Protein AF-A0A962ZLV0-F1 (afdb_monomer)

Secondary structure (DSSP, 8-state):
---TTT-TTS-HHHHHHHTTS--PPPPPPPS-HHHHHHHHTSHHHHHHHHHHHHHHHHH--TTTS--TTEEEEEEEEE-TTT--EEEEEEEEESSSS----------STTTS--TTSHHHHHHHHHH-

Foldseek 3Di:
DDQLCPDPVDDVVCCVPVVPDPDDDDDDDDPDVVRVVVVCPPPVNVVVQVVVLVVQQVVADCVQQNCVQKDWDKDWDQDPDVRDIDIDTDIDGPDPDDDDDDPDDDDPPVPDDDCPRRNNVSVNSVVD

Nearest PDB structures (foldseek):
  5hc3-assembly1_A  TM=9.558E-01  e=2.887E-12  uncultured bacterium
  6sya-assembly1_B  TM=9.586E-01  e=2.698E-12  uncultured bacterium
  6sxp-assembly1_A  TM=9.605E-01  e=3.304E-12  uncultured bacterium
  8pc7-assembly1_B-2  TM=9.575E-01  e=4.047E-12  metagenome
  6sxp-assembly1_B  TM=9.765E-01  e=1.115E-11  uncultured bacterium

Radius of gyration: 18.41 Å; Cα contacts (8 Å, |Δi|>4): 106; chains: 1; bounding box: 44×40×44 Å

Solvent-accessible surface area (backbone atoms only — not comparable to full-atom values): 8098 Å² total; per-residue (Å²): 133,84,61,56,74,77,39,89,86,58,57,68,73,55,31,68,54,62,54,69,50,80,81,77,70,81,80,74,92,70,96,44,71,67,57,52,53,55,56,60,65,34,73,65,43,44,50,53,49,54,52,51,50,55,55,34,35,66,63,37,39,62,93,82,29,51,57,84,66,48,44,77,49,79,48,76,47,72,43,80,94,83,62,48,82,43,80,42,83,47,60,36,52,68,61,90,69,92,72,93,80,83,90,81,79,72,72,51,86,91,76,46,85,57,66,85,38,20,49,45,45,26,51,44,44,68,74,73

Structure (mmCIF, N/CA/C/O backbone):
data_AF-A0A962ZLV0-F1
#
_entry.id   AF-A0A962ZLV0-F1
#
loop_
_atom_site.group_PDB
_atom_site.id
_atom_site.type_symbol
_atom_site.label_atom_id
_atom_site.label_alt_id
_atom_site.label_comp_id
_atom_site.label_asym_id
_atom_site.label_entity_id
_atom_site.label_seq_id
_atom_site.pdbx_PDB_ins_code
_atom_site.Cartn_x
_atom_site.Cartn_y
_atom_site.Cartn_z
_atom_site.occupancy
_atom_site.B_iso_or_equiv
_atom_site.auth_seq_id
_atom_site.auth_comp_id
_atom_site.auth_asym_id
_atom_site.auth_atom_id
_atom_site.pdbx_PDB_model_num
ATOM 1 N N . MET A 1 1 ? 8.638 -18.274 -17.616 1.00 58.31 1 MET A N 1
ATOM 2 C CA . MET A 1 1 ? 7.576 -17.919 -16.649 1.00 58.31 1 MET A CA 1
ATOM 3 C C . MET A 1 1 ? 6.573 -19.069 -16.591 1.00 58.31 1 MET A C 1
ATOM 5 O O . MET A 1 1 ? 6.465 -19.775 -17.587 1.00 58.31 1 MET A O 1
ATOM 9 N N . ALA A 1 2 ? 5.924 -19.320 -15.451 1.00 67.25 2 ALA A N 1
ATOM 10 C CA . ALA A 1 2 ? 4.952 -20.410 -15.329 1.00 67.25 2 ALA A CA 1
ATOM 11 C C . ALA A 1 2 ? 3.667 -20.098 -16.118 1.00 67.25 2 ALA A C 1
ATOM 13 O O . ALA A 1 2 ? 3.208 -18.958 -16.121 1.00 67.25 2 ALA A O 1
ATOM 14 N N . ASP A 1 3 ? 3.096 -21.106 -16.777 1.00 86.38 3 ASP A N 1
ATOM 15 C CA . ASP A 1 3 ? 1.816 -21.003 -17.482 1.00 86.38 3 ASP A CA 1
ATOM 16 C C . ASP A 1 3 ? 0.659 -20.972 -16.471 1.00 86.38 3 ASP A C 1
ATOM 18 O O . ASP A 1 3 ? 0.200 -22.011 -15.996 1.00 86.38 3 ASP A O 1
ATOM 22 N N . ILE A 1 4 ? 0.208 -19.764 -16.120 1.00 90.25 4 ILE A N 1
ATOM 23 C CA . ILE A 1 4 ? -0.840 -19.539 -15.111 1.00 90.25 4 ILE A CA 1
ATOM 24 C C . ILE A 1 4 ? -2.152 -20.235 -15.497 1.00 90.25 4 ILE A C 1
ATOM 26 O O . ILE A 1 4 ? -2.834 -20.798 -14.638 1.00 90.25 4 ILE A O 1
ATOM 30 N N . ASN A 1 5 ? -2.511 -20.222 -16.783 1.00 89.75 5 ASN A N 1
ATOM 31 C CA . ASN A 1 5 ? -3.798 -20.741 -17.242 1.00 89.75 5 ASN A CA 1
ATOM 32 C C . ASN A 1 5 ? -3.864 -22.265 -17.094 1.00 89.75 5 ASN A C 1
ATOM 34 O O . ASN A 1 5 ? -4.873 -22.805 -16.623 1.00 89.75 5 ASN A O 1
ATOM 38 N N . ASN A 1 6 ? -2.763 -22.953 -17.394 1.00 91.19 6 ASN A N 1
ATOM 39 C CA . ASN A 1 6 ? -2.711 -24.411 -17.354 1.00 91.19 6 ASN A CA 1
ATOM 40 C C . ASN A 1 6 ? -2.173 -24.993 -16.035 1.00 91.19 6 ASN A C 1
ATOM 42 O O . ASN A 1 6 ? -2.218 -26.209 -15.861 1.00 91.19 6 ASN A O 1
ATOM 46 N N . ASP A 1 7 ? -1.729 -24.175 -15.074 1.00 93.38 7 ASP A N 1
ATOM 47 C CA . ASP A 1 7 ? -1.218 -24.679 -13.791 1.00 93.38 7 ASP A CA 1
ATOM 48 C C . ASP A 1 7 ? -2.350 -25.278 -12.926 1.00 93.38 7 ASP A C 1
ATOM 50 O O . ASP A 1 7 ? -3.246 -24.547 -12.490 1.00 93.38 7 ASP A O 1
ATOM 54 N N . PRO A 1 8 ? -2.353 -26.592 -12.635 1.00 95.81 8 PRO A N 1
ATOM 55 C CA . PRO A 1 8 ? -3.441 -27.234 -11.894 1.00 95.81 8 PRO A CA 1
ATOM 56 C C . PRO A 1 8 ? -3.480 -26.850 -10.408 1.00 95.81 8 PRO A C 1
ATOM 58 O O . PRO A 1 8 ? -4.426 -27.212 -9.714 1.00 95.81 8 PRO A O 1
ATOM 61 N N . ARG A 1 9 ? -2.467 -26.138 -9.902 1.00 96.06 9 ARG A N 1
ATOM 62 C CA . ARG A 1 9 ? -2.357 -25.743 -8.490 1.00 96.06 9 ARG A CA 1
ATOM 63 C C . ARG A 1 9 ? -3.051 -24.415 -8.186 1.00 96.06 9 ARG A C 1
ATOM 65 O O . ARG A 1 9 ? -3.259 -24.102 -7.018 1.00 96.06 9 ARG A O 1
ATOM 72 N N . ILE A 1 10 ? -3.362 -23.616 -9.210 1.00 95.81 10 ILE A N 1
ATOM 73 C CA . ILE A 1 10 ? -3.882 -22.251 -9.054 1.00 95.81 10 ILE A CA 1
ATOM 74 C C . ILE A 1 10 ? -5.417 -22.265 -9.041 1.00 95.81 10 ILE A C 1
ATOM 76 O O . ILE A 1 10 ? -6.042 -22.853 -9.926 1.00 95.81 10 ILE A O 1
ATOM 80 N N . ASP A 1 11 ? -6.021 -21.575 -8.067 1.00 97.38 11 ASP A N 1
ATOM 81 C CA . ASP A 1 11 ? -7.476 -21.386 -7.981 1.00 97.38 11 ASP A CA 1
ATOM 82 C C . ASP A 1 11 ? -8.022 -20.756 -9.284 1.00 97.38 11 ASP A C 1
ATOM 84 O O . ASP A 1 11 ? -7.473 -19.749 -9.750 1.00 97.38 11 ASP A O 1
ATOM 88 N N . PRO A 1 12 ? -9.106 -21.291 -9.879 1.00 95.69 12 PRO A N 1
ATOM 89 C CA . PRO A 1 12 ? -9.680 -20.763 -11.118 1.00 95.69 12 PRO A CA 1
ATOM 90 C C . PRO A 1 12 ? -10.007 -19.263 -11.091 1.00 95.69 12 PRO A C 1
ATOM 92 O O . PRO A 1 12 ? -9.881 -18.596 -12.116 1.00 95.69 12 PRO A O 1
ATOM 95 N N . ARG A 1 13 ? -10.380 -18.706 -9.932 1.00 95.19 13 ARG A N 1
ATOM 96 C CA . ARG A 1 13 ? -10.668 -17.270 -9.771 1.00 95.19 13 ARG A CA 1
ATOM 97 C C . ARG A 1 13 ? -9.408 -16.423 -9.922 1.00 95.19 13 ARG A C 1
ATOM 99 O O . ARG A 1 13 ? -9.460 -15.348 -10.509 1.00 95.19 13 ARG A O 1
ATOM 106 N N . ILE A 1 14 ? -8.270 -16.926 -9.441 1.00 94.56 14 ILE A N 1
ATOM 107 C CA . ILE A 1 14 ? -6.968 -16.270 -9.611 1.00 94.56 14 ILE A CA 1
ATOM 108 C C . ILE A 1 14 ? -6.559 -16.327 -11.084 1.00 94.56 14 ILE A C 1
ATOM 110 O O . ILE A 1 14 ? -6.114 -15.318 -11.623 1.00 94.56 14 ILE A O 1
ATOM 114 N N . LYS A 1 15 ? -6.771 -17.462 -11.764 1.00 94.12 15 LYS A N 1
ATOM 115 C CA . LYS A 1 15 ? -6.493 -17.589 -13.205 1.00 94.12 15 LYS A CA 1
ATOM 116 C C . LYS A 1 15 ? -7.301 -16.607 -14.045 1.00 94.12 15 LYS A C 1
ATOM 118 O O . LYS A 1 15 ? -6.740 -15.981 -14.934 1.00 94.12 15 LYS A O 1
ATOM 123 N N . ALA A 1 16 ? -8.589 -16.446 -13.743 1.00 92.69 16 ALA A N 1
ATOM 124 C CA . ALA A 1 16 ? -9.479 -15.563 -14.494 1.00 92.69 16 ALA A CA 1
ATOM 125 C C . ALA A 1 16 ? -8.997 -14.103 -14.522 1.00 92.69 16 ALA A C 1
ATOM 127 O O . ALA A 1 16 ? -9.214 -13.412 -15.512 1.00 92.69 16 ALA A O 1
ATOM 128 N N . ILE A 1 17 ? -8.325 -13.650 -13.458 1.00 90.38 17 ILE A N 1
ATOM 129 C CA . ILE A 1 17 ? -7.772 -12.295 -13.377 1.00 90.38 17 ILE A CA 1
ATOM 130 C C . ILE A 1 17 ? -6.305 -12.275 -13.827 1.00 90.38 17 ILE A C 1
ATOM 132 O O . ILE A 1 17 ? -5.948 -11.549 -14.747 1.00 90.38 17 ILE A O 1
ATOM 136 N N . MET A 1 18 ? -5.444 -13.090 -13.211 1.00 88.62 18 MET A N 1
ATOM 137 C CA . MET A 1 18 ? -3.992 -13.064 -13.446 1.00 88.62 18 MET A CA 1
ATOM 138 C C . MET A 1 18 ? -3.592 -13.607 -14.817 1.00 88.62 18 MET A C 1
ATOM 140 O O . MET A 1 18 ? -2.604 -13.155 -15.381 1.00 88.62 18 MET A O 1
ATOM 144 N N . GLY A 1 19 ? -4.355 -14.548 -15.375 1.00 87.62 19 GLY A N 1
ATOM 145 C CA . GLY A 1 19 ? -4.130 -15.075 -16.721 1.00 87.62 19 GLY A CA 1
ATOM 146 C C . GLY A 1 19 ? -4.494 -14.093 -17.838 1.00 87.62 19 GLY A C 1
ATOM 147 O O . GLY A 1 19 ? -4.090 -14.309 -18.978 1.00 87.62 19 GLY A O 1
ATOM 148 N N . ALA A 1 20 ? -5.238 -13.027 -17.519 1.00 83.56 20 ALA A N 1
ATOM 149 C CA . ALA A 1 20 ? -5.591 -11.953 -18.446 1.00 83.56 20 ALA A CA 1
ATOM 150 C C . ALA A 1 20 ? -4.614 -10.765 -18.391 1.00 83.56 20 ALA A C 1
ATOM 152 O O . ALA A 1 20 ? -4.646 -9.909 -19.276 1.00 83.56 20 ALA A O 1
ATOM 153 N N . LEU A 1 21 ? -3.755 -10.693 -17.367 1.00 80.94 21 LEU A N 1
ATOM 154 C CA . LEU A 1 21 ? -2.752 -9.639 -17.271 1.00 80.94 21 LEU A CA 1
ATOM 155 C C . LEU A 1 21 ? -1.622 -9.880 -18.282 1.00 80.94 21 LEU A C 1
ATOM 157 O O . LEU A 1 21 ? -1.204 -11.028 -18.466 1.00 80.94 21 LEU A O 1
ATOM 161 N N . PRO A 1 22 ? -1.094 -8.819 -18.923 1.00 70.56 22 PRO A N 1
ATOM 162 C CA . PRO A 1 22 ? 0.081 -8.942 -19.768 1.00 70.56 22 PRO A CA 1
ATOM 163 C C . PRO A 1 22 ? 1.225 -9.568 -18.978 1.00 70.56 22 PRO A C 1
ATOM 165 O O . PRO A 1 22 ? 1.485 -9.197 -17.831 1.00 70.56 22 PRO A O 1
ATOM 168 N N . VAL A 1 23 ? 1.932 -10.501 -19.610 1.00 67.50 23 VAL A N 1
ATOM 169 C CA . VAL A 1 23 ? 3.186 -11.003 -19.061 1.00 67.50 23 VAL A CA 1
ATOM 170 C C . VAL A 1 23 ? 4.159 -9.832 -19.017 1.00 67.50 23 VAL A C 1
ATOM 172 O O . VAL A 1 23 ? 4.651 -9.390 -20.054 1.00 67.50 23 VAL A O 1
ATOM 175 N N . MET A 1 24 ? 4.420 -9.323 -17.815 1.00 67.31 24 MET A N 1
ATOM 176 C CA . MET A 1 24 ? 5.515 -8.388 -17.596 1.00 67.31 24 MET A CA 1
ATOM 177 C C . MET A 1 24 ? 6.801 -9.117 -17.985 1.00 67.31 24 MET A C 1
ATOM 179 O O . MET A 1 24 ? 7.062 -10.224 -17.502 1.00 67.31 24 MET A O 1
ATOM 183 N N . GLY A 1 25 ? 7.568 -8.532 -18.905 1.00 64.69 25 GLY A N 1
ATOM 184 C CA . GLY A 1 25 ? 8.882 -9.055 -19.263 1.00 64.69 25 GLY A CA 1
ATOM 185 C C . GLY A 1 25 ? 9.753 -9.208 -18.017 1.00 64.69 25 GLY A C 1
ATOM 186 O O . GLY A 1 25 ? 9.522 -8.550 -16.999 1.00 64.69 25 GLY A O 1
ATOM 187 N N . ALA A 1 26 ? 10.746 -10.096 -18.078 1.00 68.06 26 ALA A N 1
ATOM 188 C CA . ALA A 1 26 ? 11.788 -10.067 -17.061 1.00 68.06 26 ALA A CA 1
ATOM 189 C C . ALA A 1 26 ? 12.405 -8.663 -17.066 1.00 68.06 26 ALA A C 1
ATOM 191 O O . ALA A 1 26 ? 12.689 -8.138 -18.143 1.00 68.06 26 ALA A O 1
ATOM 192 N N . ALA A 1 27 ? 12.566 -8.066 -15.885 1.00 72.94 27 ALA A N 1
ATOM 193 C CA . ALA A 1 27 ? 13.344 -6.843 -15.770 1.00 72.94 27 ALA A CA 1
ATOM 194 C C . ALA A 1 27 ? 14.743 -7.110 -16.339 1.00 72.94 27 ALA A C 1
ATOM 196 O O . ALA A 1 27 ? 15.317 -8.174 -16.086 1.00 72.94 27 ALA A O 1
ATOM 197 N N . GLU A 1 28 ? 15.249 -6.177 -17.137 1.00 84.19 28 GLU A N 1
ATOM 198 C CA . GLU A 1 28 ? 16.624 -6.240 -17.615 1.00 84.19 28 GLU A CA 1
ATOM 199 C C . GLU A 1 28 ? 17.587 -5.933 -16.461 1.00 84.19 28 GLU A C 1
ATOM 201 O O . GLU A 1 28 ? 17.221 -5.287 -15.473 1.00 84.19 28 GLU A O 1
ATOM 206 N N . ASP A 1 29 ? 18.823 -6.419 -16.572 1.00 92.06 29 ASP A N 1
ATOM 207 C CA . ASP A 1 29 ? 19.860 -6.081 -15.604 1.00 92.06 29 ASP A CA 1
ATOM 208 C C . ASP A 1 29 ? 20.146 -4.575 -15.678 1.00 92.06 29 ASP A C 1
ATOM 210 O O . ASP A 1 29 ? 20.541 -4.052 -16.721 1.00 92.06 29 ASP A O 1
ATOM 214 N N . ALA A 1 30 ? 19.985 -3.878 -14.554 1.00 91.62 30 ALA A N 1
ATOM 215 C CA . ALA A 1 30 ? 20.373 -2.479 -14.427 1.00 91.62 30 ALA A CA 1
ATOM 216 C C . ALA A 1 30 ? 21.826 -2.366 -13.946 1.00 91.62 30 ALA A C 1
ATOM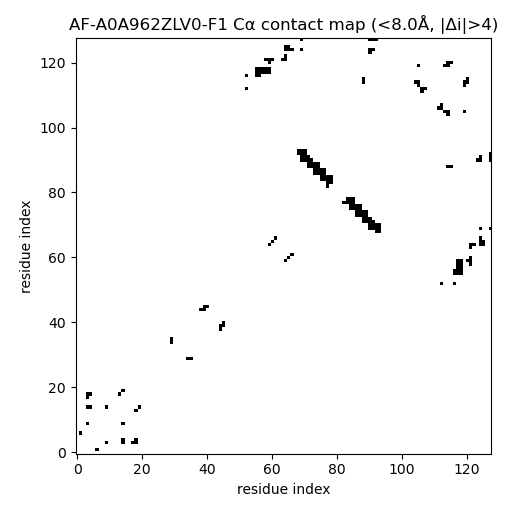 218 O O . ALA A 1 30 ? 22.266 -3.101 -13.058 1.00 91.62 30 ALA A O 1
ATOM 219 N N . SER A 1 31 ? 22.574 -1.403 -14.485 1.00 95.56 31 SER A N 1
ATOM 220 C CA . SER A 1 31 ? 23.955 -1.130 -14.062 1.00 95.56 31 SER A CA 1
ATOM 221 C C . SER A 1 31 ? 24.057 -0.424 -12.708 1.00 95.56 31 SER A C 1
ATOM 223 O O . SER A 1 31 ? 25.094 -0.518 -12.048 1.00 95.56 31 SER A O 1
ATOM 225 N N . SER A 1 32 ? 23.009 0.285 -12.282 1.00 97.19 32 SER A N 1
ATOM 226 C CA . SER A 1 32 ? 22.977 1.020 -11.018 1.00 97.19 32 SER A CA 1
ATOM 227 C C . SER A 1 32 ? 21.548 1.306 -10.547 1.00 97.19 32 SER A C 1
ATOM 229 O O . SER A 1 32 ? 20.581 1.174 -11.300 1.00 97.19 32 SER A O 1
ATOM 231 N N . ARG A 1 33 ? 21.407 1.753 -9.293 1.00 97.00 33 ARG A N 1
ATOM 232 C CA . ARG A 1 33 ? 20.128 2.246 -8.760 1.00 97.00 33 ARG A CA 1
ATOM 233 C C . ARG A 1 33 ? 19.693 3.532 -9.463 1.00 97.00 33 ARG A C 1
ATOM 235 O O . ARG A 1 33 ? 18.500 3.766 -9.628 1.00 97.00 33 ARG A O 1
ATOM 242 N N . GLU A 1 34 ? 20.642 4.379 -9.837 1.00 98.00 34 GLU A N 1
ATOM 243 C CA . GLU A 1 34 ? 20.400 5.645 -10.525 1.00 98.00 34 GLU A CA 1
ATOM 244 C C . GLU A 1 34 ? 19.767 5.410 -11.899 1.00 98.00 34 GLU A C 1
ATOM 246 O O . GLU A 1 34 ? 18.817 6.108 -12.250 1.00 98.00 34 GLU A O 1
ATOM 251 N N . ASP A 1 35 ? 20.216 4.376 -12.615 1.00 95.56 35 ASP A N 1
ATOM 252 C CA . ASP A 1 35 ? 19.619 3.970 -13.891 1.00 95.56 35 ASP A CA 1
ATOM 253 C C . ASP A 1 35 ? 18.169 3.510 -13.694 1.00 95.56 35 ASP A C 1
ATOM 255 O O . ASP A 1 35 ? 17.271 3.983 -14.391 1.00 95.56 35 ASP A O 1
ATOM 259 N N . MET A 1 36 ? 17.910 2.689 -12.667 1.00 95.44 36 MET A N 1
ATOM 260 C CA . MET A 1 36 ? 16.545 2.266 -12.321 1.00 95.44 36 MET A CA 1
ATOM 261 C C . MET A 1 36 ? 15.650 3.462 -11.974 1.00 95.44 36 MET A C 1
ATOM 263 O O . MET A 1 36 ? 14.489 3.514 -12.372 1.00 95.44 36 MET A O 1
ATOM 267 N N . LEU A 1 37 ? 16.175 4.445 -11.231 1.00 96.88 37 LEU A N 1
ATOM 268 C CA . LEU A 1 37 ? 15.433 5.660 -10.901 1.00 96.88 37 LEU A CA 1
ATOM 269 C C . LEU A 1 37 ? 15.123 6.497 -12.143 1.00 96.88 37 LEU A C 1
ATOM 271 O O . LEU A 1 37 ? 14.039 7.072 -12.216 1.00 96.88 37 LEU A O 1
ATOM 275 N N . ALA A 1 38 ? 16.045 6.594 -13.099 1.00 95.94 38 ALA A N 1
ATOM 276 C CA . ALA A 1 38 ? 15.793 7.298 -14.349 1.00 95.94 38 ALA A CA 1
ATOM 277 C C . ALA A 1 38 ? 14.685 6.603 -15.157 1.00 95.94 38 ALA A C 1
ATOM 279 O O . ALA A 1 38 ? 13.763 7.269 -15.628 1.00 95.94 38 ALA A O 1
ATOM 280 N N . GLU A 1 39 ? 14.727 5.272 -15.239 1.00 94.00 39 GLU A N 1
ATOM 281 C CA . GLU A 1 39 ? 13.748 4.458 -15.963 1.00 94.00 39 GLU A CA 1
ATOM 282 C C . GLU A 1 39 ? 12.324 4.618 -15.405 1.00 94.00 39 GLU A C 1
ATOM 284 O O . GLU A 1 39 ? 11.392 4.943 -16.148 1.00 94.00 39 GLU A O 1
ATOM 289 N N . VAL A 1 40 ? 12.143 4.485 -14.085 1.00 93.62 40 VAL A N 1
ATOM 290 C CA . VAL A 1 40 ? 10.809 4.572 -13.450 1.00 93.62 40 VAL A CA 1
ATOM 291 C C . VAL A 1 40 ? 10.229 5.990 -13.411 1.00 93.62 40 VAL A C 1
ATOM 293 O O . VAL A 1 40 ? 9.066 6.168 -13.045 1.00 93.62 40 VAL A O 1
ATOM 296 N N . ASN A 1 41 ? 11.024 7.002 -13.772 1.00 96.69 41 ASN A N 1
ATOM 297 C CA . ASN A 1 41 ? 10.592 8.396 -13.880 1.00 96.69 41 ASN A CA 1
ATOM 298 C C . ASN A 1 41 ? 10.357 8.847 -15.332 1.00 96.69 41 ASN A C 1
ATOM 300 O O . ASN A 1 41 ? 10.071 10.023 -15.566 1.00 96.69 41 ASN A O 1
ATOM 304 N N . THR A 1 42 ? 10.437 7.936 -16.305 1.00 97.19 42 THR A N 1
ATOM 305 C CA . THR A 1 42 ? 9.993 8.214 -17.678 1.00 97.19 42 THR A CA 1
ATOM 306 C C . THR A 1 42 ? 8.477 8.465 -17.726 1.00 97.19 42 THR A C 1
ATOM 308 O O . THR A 1 42 ? 7.731 7.904 -16.914 1.00 97.19 42 THR A O 1
ATOM 311 N N . PRO A 1 43 ? 7.973 9.294 -18.662 1.00 98.12 43 PRO A N 1
ATOM 312 C CA . PRO A 1 43 ? 6.535 9.527 -18.815 1.00 98.12 43 PRO A CA 1
ATOM 313 C C . PRO A 1 43 ? 5.722 8.236 -18.981 1.00 98.12 43 PRO A C 1
ATOM 315 O O . PRO A 1 43 ? 4.627 8.116 -18.429 1.00 98.12 43 PRO A O 1
ATOM 318 N N . GLU A 1 44 ? 6.269 7.258 -19.699 1.00 95.00 44 GLU A N 1
ATOM 319 C CA . GLU A 1 44 ? 5.649 5.962 -19.954 1.00 95.00 44 GLU A CA 1
ATOM 320 C C . GLU A 1 44 ? 5.523 5.144 -18.663 1.00 95.00 44 GLU A C 1
ATOM 322 O O . GLU A 1 44 ? 4.432 4.667 -18.346 1.00 95.00 44 GLU A O 1
ATOM 327 N N . ALA A 1 45 ? 6.600 5.039 -17.874 1.00 93.19 45 ALA A N 1
ATOM 328 C CA . ALA A 1 45 ? 6.581 4.319 -16.600 1.00 93.19 45 ALA A CA 1
ATOM 329 C C . ALA A 1 45 ? 5.637 4.977 -15.581 1.00 93.19 45 ALA A C 1
ATOM 331 O O . ALA A 1 45 ? 4.890 4.290 -14.880 1.00 93.19 45 ALA A O 1
ATOM 332 N N . LEU A 1 46 ? 5.609 6.313 -15.532 1.00 96.50 46 LEU A N 1
ATOM 333 C CA . LEU A 1 46 ? 4.684 7.061 -14.679 1.00 96.50 46 LEU A CA 1
ATOM 334 C C . LEU A 1 46 ? 3.221 6.816 -15.074 1.00 96.50 46 LEU A C 1
ATOM 336 O O . LEU A 1 46 ? 2.376 6.619 -14.198 1.00 96.50 46 LEU A O 1
ATOM 340 N N . ALA A 1 47 ? 2.920 6.783 -16.375 1.00 96.12 47 ALA A N 1
ATOM 341 C CA . ALA A 1 47 ? 1.583 6.476 -16.872 1.00 96.12 47 ALA A CA 1
ATOM 342 C C . ALA A 1 47 ? 1.167 5.033 -16.541 1.00 96.12 47 ALA A C 1
ATOM 344 O O . ALA A 1 47 ? 0.049 4.815 -16.070 1.00 96.12 47 ALA A O 1
ATOM 345 N N . MET A 1 48 ? 2.065 4.058 -16.715 1.00 91.75 48 MET A N 1
ATOM 346 C CA . MET A 1 48 ? 1.816 2.664 -16.327 1.00 91.75 48 MET A CA 1
ATOM 347 C C . MET A 1 48 ? 1.561 2.531 -14.822 1.00 91.75 48 MET A C 1
ATOM 349 O O . MET A 1 48 ? 0.626 1.840 -14.413 1.00 91.75 48 MET A O 1
ATOM 353 N N . ARG A 1 49 ? 2.337 3.235 -13.985 1.00 93.50 49 ARG A N 1
ATOM 354 C CA . ARG A 1 49 ? 2.120 3.253 -12.532 1.00 93.50 49 ARG A CA 1
ATOM 355 C C . ARG A 1 49 ? 0.742 3.807 -12.181 1.00 93.50 49 ARG A C 1
ATOM 357 O O . ARG A 1 49 ? 0.040 3.184 -11.395 1.00 93.50 49 ARG A O 1
ATOM 364 N N . ALA A 1 50 ? 0.335 4.921 -12.790 1.00 95.31 50 ALA A N 1
ATOM 365 C CA . ALA A 1 50 ? -0.974 5.523 -12.537 1.00 95.31 50 ALA A CA 1
ATOM 366 C C . ALA A 1 50 ? -2.133 4.595 -12.949 1.00 95.31 50 ALA A C 1
ATOM 368 O O . ALA A 1 50 ? -3.141 4.499 -12.252 1.00 95.31 50 ALA A O 1
ATOM 369 N N . GLN A 1 51 ? -1.984 3.869 -14.062 1.00 92.81 51 GLN A N 1
ATOM 370 C CA . GLN A 1 51 ? -2.961 2.859 -14.484 1.00 92.81 51 GLN A CA 1
ATOM 371 C C . GLN A 1 51 ? -3.060 1.711 -13.473 1.00 92.81 51 GLN A C 1
ATOM 373 O O . GLN A 1 51 ? -4.163 1.313 -13.098 1.00 92.81 51 GLN A O 1
ATOM 378 N N . MET A 1 52 ? -1.918 1.209 -12.997 1.00 91.19 52 MET A N 1
ATOM 379 C CA . MET A 1 52 ? -1.874 0.146 -11.994 1.00 91.19 52 MET A CA 1
ATOM 380 C C . MET A 1 52 ? -2.480 0.595 -10.656 1.00 91.19 52 MET A C 1
ATOM 382 O O . MET A 1 52 ? -3.233 -0.157 -10.045 1.00 91.19 52 MET A O 1
ATOM 386 N N . GLU A 1 53 ? -2.211 1.830 -10.227 1.00 93.62 53 GLU A N 1
ATOM 387 C CA . GLU A 1 53 ? -2.833 2.441 -9.045 1.00 93.62 53 GLU A CA 1
ATOM 388 C C . GLU A 1 53 ? -4.359 2.477 -9.168 1.00 93.62 53 GLU A C 1
ATOM 390 O O . GLU A 1 53 ? -5.052 2.001 -8.271 1.00 93.62 53 GLU A O 1
ATOM 395 N N . GLY A 1 54 ? -4.883 2.923 -10.315 1.00 94.25 54 GLY A N 1
ATOM 396 C CA . GLY A 1 54 ? -6.321 2.899 -10.581 1.00 94.25 54 GLY A CA 1
ATOM 397 C C . GLY A 1 54 ? -6.919 1.488 -10.525 1.00 94.25 54 GLY A C 1
ATOM 398 O O . GLY A 1 54 ? -8.005 1.300 -9.982 1.00 94.25 54 GLY A O 1
ATOM 399 N N . MET A 1 55 ? -6.205 0.472 -11.022 1.00 91.75 55 MET A N 1
ATOM 400 C CA . MET A 1 55 ? -6.642 -0.924 -10.898 1.00 91.75 55 MET A CA 1
ATOM 401 C C . MET A 1 55 ? -6.667 -1.405 -9.444 1.00 91.75 55 MET A C 1
ATOM 403 O O . MET A 1 55 ? -7.601 -2.104 -9.055 1.00 91.75 55 MET A O 1
ATOM 407 N N . PHE A 1 56 ? -5.671 -1.042 -8.632 1.00 93.56 56 PHE A N 1
ATOM 408 C CA . PHE A 1 56 ? -5.648 -1.390 -7.210 1.00 93.56 56 PHE A CA 1
ATOM 409 C C . PHE A 1 56 ? -6.742 -0.687 -6.418 1.00 93.56 56 PHE A C 1
ATOM 411 O O . PHE A 1 56 ? -7.267 -1.269 -5.470 1.00 93.56 56 PHE A O 1
ATOM 418 N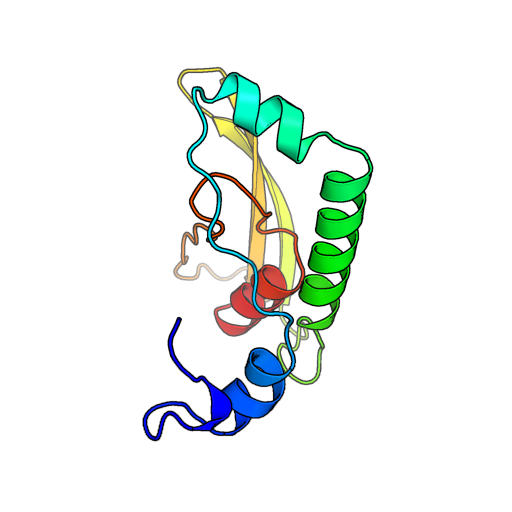 N . ASP A 1 57 ? -7.117 0.527 -6.806 1.00 95.06 57 ASP A N 1
ATOM 419 C CA . ASP A 1 57 ? -8.212 1.247 -6.165 1.00 95.06 57 ASP A CA 1
ATOM 420 C C . ASP A 1 57 ? -9.566 0.573 -6.406 1.00 95.06 57 ASP A C 1
ATOM 422 O O . ASP A 1 57 ? -10.376 0.493 -5.485 1.00 95.06 57 ASP A O 1
ATOM 426 N N . LEU A 1 58 ? -9.775 -0.008 -7.592 1.00 93.62 58 LEU A N 1
ATOM 427 C CA . LEU A 1 58 ? -10.989 -0.764 -7.925 1.00 93.62 58 LEU A CA 1
ATOM 428 C C . LEU A 1 58 ? -11.141 -2.077 -7.140 1.00 93.62 58 LEU A C 1
ATOM 430 O O . LEU A 1 58 ? -12.243 -2.620 -7.077 1.00 93.62 58 LEU A O 1
ATOM 434 N N . ILE A 1 59 ? -10.061 -2.600 -6.547 1.00 94.31 59 ILE A N 1
ATOM 435 C CA . ILE A 1 59 ? -10.139 -3.785 -5.678 1.00 94.31 59 ILE A CA 1
ATOM 436 C C . ILE A 1 59 ? -10.956 -3.464 -4.422 1.00 94.31 59 ILE A C 1
ATOM 438 O O . ILE A 1 59 ? -11.673 -4.334 -3.923 1.00 94.31 59 ILE A O 1
ATOM 442 N N . ASP A 1 60 ? -10.889 -2.224 -3.930 1.00 97.19 60 ASP A N 1
ATOM 443 C CA . ASP A 1 60 ? -11.682 -1.810 -2.781 1.00 97.19 60 ASP A CA 1
ATOM 444 C C . ASP A 1 60 ? -13.124 -1.503 -3.174 1.00 97.19 60 ASP A C 1
ATOM 446 O O . ASP A 1 60 ? -13.429 -0.471 -3.772 1.00 97.19 60 ASP A O 1
ATOM 450 N N . ASN A 1 61 ? -14.025 -2.401 -2.794 1.00 96.38 61 ASN A N 1
ATOM 451 C CA . ASN A 1 61 ? -15.457 -2.235 -2.966 1.00 96.38 61 ASN A CA 1
ATOM 452 C C . ASN A 1 61 ? -16.193 -2.703 -1.704 1.00 96.38 61 ASN A C 1
ATOM 454 O O . ASN A 1 61 ? -15.742 -3.616 -1.009 1.00 96.38 61 ASN A O 1
ATOM 458 N N . GLU A 1 62 ? -17.332 -2.078 -1.413 1.00 97.56 62 GLU A N 1
ATOM 459 C CA . GLU A 1 62 ? -18.078 -2.317 -0.170 1.00 97.56 62 GLU A CA 1
ATOM 460 C C . GLU A 1 62 ? -18.761 -3.692 -0.117 1.00 97.56 62 GLU A C 1
ATOM 462 O O . GLU A 1 62 ? -19.053 -4.169 0.977 1.00 97.56 62 GLU A O 1
ATOM 467 N N . ASP A 1 63 ? -18.955 -4.360 -1.259 1.00 97.06 63 ASP A N 1
ATOM 468 C CA . ASP A 1 63 ? -19.485 -5.729 -1.293 1.00 97.06 63 ASP A CA 1
ATOM 469 C C . ASP A 1 63 ? -18.443 -6.759 -0.815 1.00 97.06 63 ASP A C 1
ATOM 471 O O . ASP A 1 63 ? -18.798 -7.806 -0.273 1.00 97.06 63 ASP A O 1
ATOM 475 N N . VAL A 1 64 ? -17.150 -6.471 -1.007 1.00 93.94 64 VAL A N 1
ATOM 476 C CA . VAL A 1 64 ? -16.029 -7.343 -0.613 1.00 93.94 64 VAL A CA 1
ATOM 477 C C . VAL A 1 64 ? -15.435 -6.936 0.734 1.00 93.94 64 VAL A C 1
ATOM 479 O O . VAL A 1 64 ? -15.118 -7.801 1.549 1.00 93.94 64 VAL A O 1
ATOM 482 N N . ALA A 1 65 ? -15.263 -5.637 0.970 1.00 98.19 65 ALA A N 1
ATOM 483 C CA . ALA A 1 65 ? -14.646 -5.089 2.172 1.00 98.19 65 ALA A CA 1
ATOM 484 C C . ALA A 1 65 ? -15.525 -3.961 2.739 1.00 98.19 65 ALA A C 1
ATOM 486 O O . ALA A 1 65 ? -15.201 -2.792 2.548 1.00 98.19 65 ALA A O 1
ATOM 487 N N . PRO A 1 66 ? -16.652 -4.257 3.404 1.00 98.25 66 PRO A N 1
ATOM 488 C CA . PRO A 1 66 ? -17.534 -3.222 3.934 1.00 98.25 66 PRO A CA 1
ATOM 489 C C . PRO A 1 66 ? -16.825 -2.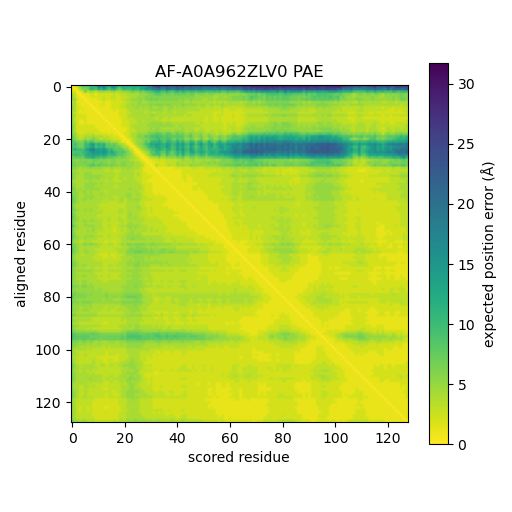359 4.986 1.00 98.25 66 PRO A C 1
ATOM 491 O O . PRO A 1 66 ? -16.111 -2.851 5.853 1.00 98.25 66 PRO A O 1
ATOM 494 N N . SER A 1 67 ? -17.051 -1.051 4.922 1.00 98.31 67 SER A N 1
ATOM 495 C CA . SER A 1 67 ? -16.560 -0.054 5.882 1.00 98.31 67 SER A CA 1
ATOM 496 C C . SER A 1 67 ? -17.571 0.274 6.983 1.00 98.31 67 SER A C 1
ATOM 498 O O . SER A 1 67 ? -17.252 0.995 7.926 1.00 98.31 67 SER A O 1
ATOM 500 N N . THR A 1 68 ? -18.796 -0.250 6.886 1.00 98.50 68 THR A N 1
ATOM 501 C CA . THR A 1 68 ? -19.842 -0.025 7.892 1.00 98.50 68 THR A CA 1
ATOM 502 C C . THR A 1 68 ? -19.378 -0.521 9.260 1.00 98.50 68 THR A C 1
ATOM 504 O O . THR A 1 68 ? -19.049 -1.691 9.422 1.00 98.50 68 THR A O 1
ATOM 507 N N . GLY A 1 69 ? 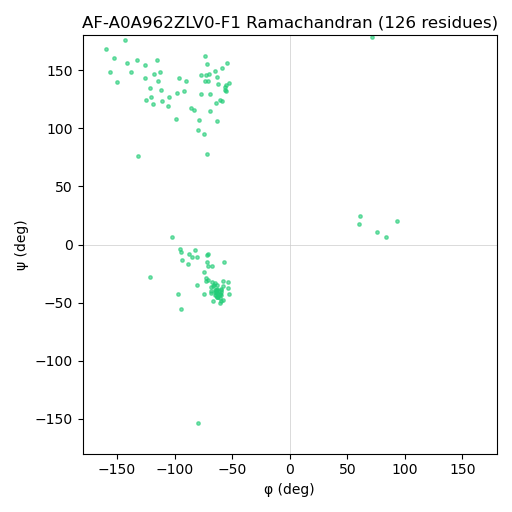-19.389 0.370 10.254 1.00 98.38 69 GLY A N 1
ATOM 508 C CA . GLY A 1 69 ? -18.909 0.071 11.605 1.00 98.38 69 GLY A CA 1
ATOM 509 C C . GLY A 1 69 ? -17.397 0.220 11.785 1.00 98.38 69 GLY A C 1
ATOM 510 O O . GLY A 1 69 ? -16.902 -0.093 12.866 1.00 98.38 69 GLY A O 1
ATOM 511 N N . LEU A 1 70 ? -16.673 0.714 10.776 1.00 98.69 70 LEU A N 1
ATOM 512 C CA . LEU A 1 70 ? -15.254 1.049 10.854 1.00 98.69 70 LEU A CA 1
ATOM 513 C C . LEU A 1 70 ? -15.038 2.562 10.738 1.00 98.69 70 LEU A C 1
ATOM 515 O O . LEU A 1 70 ? -15.732 3.260 10.001 1.00 98.69 70 LEU A O 1
ATOM 519 N N . THR A 1 71 ? -13.996 3.045 11.406 1.00 98.50 71 THR A N 1
ATOM 520 C CA . THR A 1 71 ? -13.441 4.387 11.219 1.00 98.50 71 THR A CA 1
ATOM 521 C C . THR A 1 71 ? -12.059 4.266 10.579 1.00 98.50 71 THR A C 1
ATOM 523 O O . THR A 1 71 ? -11.228 3.468 11.020 1.00 98.50 71 THR A O 1
ATOM 526 N N . ILE A 1 72 ? -11.815 5.072 9.540 1.00 98.50 72 ILE A N 1
ATOM 527 C CA . ILE A 1 72 ? -10.543 5.139 8.808 1.00 98.50 72 ILE A CA 1
ATOM 528 C C . ILE A 1 72 ? -9.975 6.552 8.935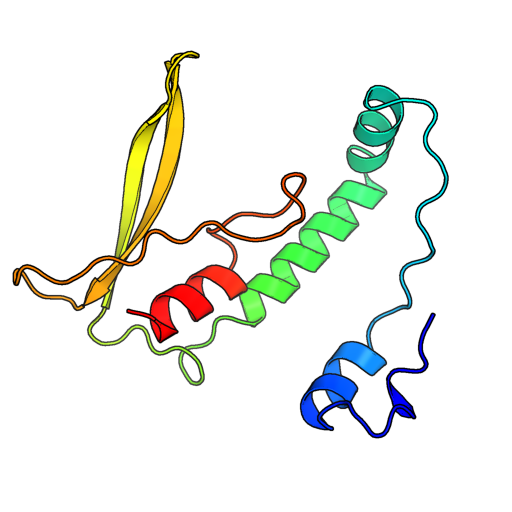 1.00 98.50 72 ILE A C 1
ATOM 530 O O . ILE A 1 72 ? -10.609 7.517 8.509 1.00 98.50 72 ILE A O 1
ATOM 534 N N . SER A 1 73 ? -8.776 6.684 9.495 1.00 98.50 73 SER A N 1
ATOM 535 C CA . SER A 1 73 ? -8.098 7.969 9.692 1.00 98.50 73 SER A CA 1
ATOM 536 C C . SER A 1 73 ? -6.642 7.929 9.234 1.00 98.50 73 SER A C 1
ATOM 538 O O . SER A 1 73 ? -6.020 6.871 9.144 1.00 98.50 73 SER A O 1
ATOM 540 N N . THR A 1 74 ? -6.078 9.105 8.955 1.00 98.81 74 THR A N 1
ATOM 541 C CA . THR A 1 74 ? -4.645 9.268 8.685 1.00 98.81 74 THR A CA 1
ATOM 542 C C . THR A 1 74 ? -3.980 9.897 9.897 1.00 98.81 74 THR A C 1
ATOM 544 O O . THR A 1 74 ? -4.403 10.956 10.357 1.00 98.81 74 THR A O 1
ATOM 547 N N . HIS A 1 75 ? -2.923 9.262 10.385 1.00 98.44 75 HIS A N 1
ATOM 548 C CA . HIS A 1 75 ? -2.057 9.793 11.431 1.00 98.44 75 HIS A CA 1
ATOM 549 C C . HIS A 1 75 ? -0.656 10.040 10.881 1.00 98.44 75 HIS A C 1
ATOM 551 O O . HIS A 1 75 ? -0.256 9.446 9.879 1.00 98.44 75 HIS A O 1
ATOM 557 N N . GLU A 1 76 ? 0.096 10.900 11.558 1.00 98.69 76 GLU A N 1
ATOM 558 C CA . GLU A 1 76 ? 1.481 11.211 11.222 1.00 98.69 76 GLU A CA 1
ATOM 559 C C . GLU A 1 76 ? 2.375 10.999 12.440 1.00 98.69 76 GLU A C 1
ATOM 561 O O . GLU A 1 76 ? 1.977 11.276 13.573 1.00 98.69 76 GLU A O 1
ATOM 566 N N . PHE A 1 77 ? 3.588 10.506 12.206 1.00 98.38 77 PHE A N 1
ATOM 567 C CA . PHE A 1 77 ? 4.631 10.428 13.223 1.00 98.38 77 PHE A CA 1
ATOM 568 C C . PHE A 1 77 ? 6.000 10.762 12.627 1.00 98.38 77 PHE A C 1
ATOM 570 O O . PHE A 1 77 ? 6.226 10.630 11.423 1.00 98.38 77 PHE A O 1
ATOM 577 N N . THR A 1 78 ? 6.921 11.202 13.482 1.00 98.69 78 THR A N 1
ATOM 578 C CA . THR A 1 78 ? 8.304 11.499 13.096 1.00 98.69 78 THR A CA 1
ATOM 579 C C . THR A 1 78 ? 9.140 10.227 13.160 1.00 98.69 78 THR A C 1
ATOM 581 O O . THR A 1 78 ? 9.317 9.652 14.235 1.00 98.69 78 THR A O 1
ATOM 584 N N . SER A 1 79 ? 9.668 9.801 12.015 1.00 98.56 79 SER A N 1
ATOM 585 C CA . SER A 1 79 ? 10.611 8.689 11.938 1.00 98.56 79 SER A CA 1
ATOM 586 C C . SER A 1 79 ? 11.975 9.095 12.488 1.00 98.56 79 SER A C 1
ATOM 588 O O . SER A 1 79 ? 12.409 10.236 12.344 1.00 98.56 79 SER A O 1
ATOM 590 N N . GLN A 1 80 ? 12.658 8.145 13.113 1.00 98.25 80 GLN A N 1
ATOM 591 C CA . GLN A 1 80 ? 14.024 8.295 13.604 1.00 98.25 80 GLN A CA 1
ATOM 592 C C . GLN A 1 80 ? 14.921 7.284 12.876 1.00 98.25 80 GLN A C 1
ATOM 594 O O . GLN A 1 80 ? 14.446 6.189 12.564 1.00 98.25 80 GLN A O 1
ATOM 599 N N . PRO A 1 81 ? 16.197 7.611 12.609 1.00 98.12 81 PRO A N 1
ATOM 600 C CA . PRO A 1 81 ? 16.934 8.782 13.107 1.00 98.12 81 PRO A CA 1
ATOM 601 C C . PRO A 1 81 ? 16.801 10.061 12.257 1.00 98.12 81 PRO A C 1
ATOM 603 O O . PRO A 1 81 ? 17.246 11.117 12.692 1.00 98.12 81 PRO A O 1
ATOM 606 N N . ASP A 1 82 ? 16.195 9.990 11.070 1.00 98.62 82 ASP A N 1
ATOM 607 C CA . ASP A 1 82 ? 16.301 11.069 10.071 1.00 98.62 82 ASP A CA 1
ATOM 608 C C . ASP A 1 82 ? 15.297 12.221 10.257 1.00 98.62 82 ASP A C 1
ATOM 610 O O . ASP A 1 82 ? 15.405 13.262 9.611 1.00 98.62 82 ASP A O 1
ATOM 614 N N . GLY A 1 83 ? 14.303 12.066 11.135 1.00 98.56 83 GLY A N 1
ATOM 615 C CA . GLY A 1 83 ? 13.335 13.118 11.453 1.00 98.56 83 GLY A CA 1
ATOM 616 C C . GLY A 1 83 ? 12.259 13.356 10.387 1.00 98.56 83 GLY A C 1
ATOM 617 O O . GLY A 1 83 ? 11.525 14.339 10.477 1.00 98.56 83 GLY A O 1
ATOM 618 N N . ASN A 1 84 ? 12.132 12.490 9.378 1.00 98.56 84 ASN A N 1
ATOM 619 C CA . ASN A 1 84 ? 11.123 12.632 8.329 1.00 98.56 84 ASN A CA 1
ATOM 620 C C . ASN A 1 84 ? 9.722 12.197 8.801 1.00 98.56 84 ASN A C 1
ATOM 622 O O . ASN A 1 84 ? 9.569 11.252 9.577 1.00 98.56 84 ASN A O 1
ATOM 626 N N . THR A 1 85 ? 8.679 12.864 8.302 1.00 98.69 85 THR A N 1
ATOM 627 C CA . THR A 1 85 ? 7.281 12.537 8.623 1.00 98.69 85 THR A CA 1
ATOM 628 C C . THR A 1 85 ? 6.807 11.310 7.848 1.00 98.69 85 THR A C 1
ATOM 630 O O . THR A 1 85 ? 6.915 11.267 6.622 1.00 98.69 85 THR A O 1
ATOM 633 N N . ILE A 1 86 ? 6.230 10.338 8.555 1.00 98.62 86 ILE A N 1
ATOM 634 C CA . ILE A 1 86 ? 5.597 9.146 7.983 1.00 98.62 86 ILE A CA 1
ATOM 635 C C . ILE A 1 86 ? 4.101 9.175 8.274 1.00 98.62 86 ILE A C 1
ATOM 637 O O . ILE A 1 86 ? 3.673 9.550 9.366 1.00 98.62 86 ILE A O 1
ATOM 641 N N . LYS A 1 87 ? 3.310 8.749 7.288 1.00 98.69 87 LYS A N 1
ATOM 642 C CA . LYS A 1 87 ? 1.857 8.616 7.395 1.00 98.69 87 LYS A CA 1
ATOM 643 C C . LYS A 1 87 ? 1.464 7.185 7.739 1.00 98.69 87 LYS A C 1
ATOM 645 O O . LYS A 1 87 ? 2.043 6.236 7.217 1.00 98.69 87 LYS A O 1
ATOM 650 N N . LEU A 1 88 ? 0.431 7.046 8.560 1.00 98.44 88 LEU A N 1
ATOM 651 C CA . LEU A 1 88 ? -0.194 5.780 8.916 1.00 98.44 88 LEU A CA 1
ATOM 652 C C . LEU A 1 88 ? -1.688 5.857 8.601 1.00 98.44 88 LEU A C 1
ATOM 654 O O . LEU A 1 88 ? -2.378 6.751 9.092 1.00 98.44 88 LEU A O 1
ATOM 658 N N . GLN A 1 89 ? -2.182 4.924 7.787 1.00 98.69 89 GLN A N 1
ATOM 659 C CA . GLN A 1 89 ? -3.616 4.702 7.633 1.00 98.69 89 GLN A CA 1
ATOM 660 C C . GLN A 1 89 ? -4.074 3.800 8.780 1.00 98.69 89 GLN A C 1
ATOM 662 O O . GLN A 1 89 ? -3.619 2.665 8.906 1.00 98.69 89 GLN A O 1
ATOM 667 N N . PHE A 1 90 ? -4.929 4.331 9.646 1.00 98.69 90 PHE A N 1
ATOM 668 C CA . PHE A 1 90 ? -5.448 3.636 10.813 1.00 98.69 90 PHE A CA 1
ATOM 669 C C . PHE A 1 90 ? -6.893 3.232 10.553 1.00 98.69 90 PHE A C 1
ATOM 671 O O . PHE A 1 90 ? -7.739 4.087 10.304 1.00 98.69 90 PHE A O 1
ATOM 678 N N . ILE A 1 91 ? -7.157 1.929 10.589 1.00 98.81 91 ILE A N 1
ATOM 679 C CA . ILE A 1 91 ? -8.475 1.338 10.355 1.00 98.81 91 ILE A CA 1
ATOM 680 C C . ILE A 1 91 ? -8.839 0.567 11.619 1.00 98.81 91 ILE A C 1
ATOM 682 O O . ILE A 1 91 ? -8.043 -0.242 12.098 1.00 98.81 91 ILE A O 1
ATOM 686 N N . ARG A 1 92 ? -10.012 0.845 12.186 1.00 98.62 92 ARG A N 1
ATOM 687 C CA . ARG A 1 92 ? -10.499 0.172 13.397 1.00 98.62 92 ARG A CA 1
ATOM 688 C C . ARG A 1 92 ? -12.023 0.142 13.451 1.00 98.62 92 ARG A C 1
ATOM 690 O O . ARG A 1 92 ? -12.643 1.026 12.859 1.00 98.62 92 ARG A O 1
ATOM 697 N N . PRO A 1 93 ? -12.620 -0.754 14.254 1.00 98.62 93 PRO A N 1
ATOM 698 C CA . PRO A 1 93 ? -14.016 -0.634 14.647 1.00 98.62 93 PRO A CA 1
ATOM 699 C C . PRO A 1 93 ? -14.333 0.740 15.240 1.00 98.62 93 PRO A C 1
ATOM 701 O O . PRO A 1 93 ? -13.551 1.285 16.036 1.00 98.62 93 PRO A O 1
ATOM 704 N N . ASP A 1 94 ? -15.495 1.275 14.869 1.00 98.06 94 ASP A N 1
ATOM 705 C CA . ASP A 1 94 ? -16.037 2.541 15.356 1.00 98.06 94 ASP A CA 1
ATOM 706 C C . ASP A 1 94 ? -16.510 2.394 16.810 1.00 98.06 94 ASP A C 1
ATOM 708 O O . ASP A 1 94 ? -17.672 2.153 17.131 1.00 98.06 94 ASP A O 1
ATOM 712 N N . SER A 1 95 ? -15.535 2.412 17.713 1.00 96.69 95 SER A N 1
ATOM 713 C CA . SER A 1 95 ? -15.706 2.173 19.139 1.00 96.69 95 SER A CA 1
ATOM 714 C C . SER A 1 95 ? -14.566 2.819 19.911 1.00 96.69 95 SER A C 1
ATOM 716 O O . SER A 1 95 ? -13.425 2.847 19.448 1.00 96.69 95 SER A O 1
ATOM 718 N N . ALA A 1 96 ? -14.851 3.272 21.131 1.00 95.94 96 ALA A N 1
ATOM 719 C CA . ALA A 1 96 ? -13.843 3.775 22.063 1.00 95.94 96 ALA A CA 1
ATOM 720 C C . ALA A 1 96 ? -13.123 2.659 22.849 1.00 95.94 96 ALA A C 1
ATOM 722 O O . ALA A 1 96 ? -12.197 2.945 23.607 1.00 95.94 96 ALA A O 1
ATOM 723 N N . ALA A 1 97 ? -13.53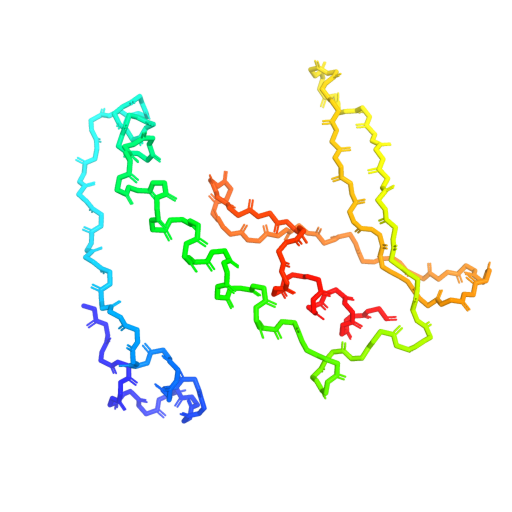4 1.394 22.701 1.00 97.50 97 ALA A N 1
ATOM 724 C CA . ALA A 1 97 ? -12.931 0.283 23.431 1.00 97.50 97 ALA A CA 1
ATOM 725 C C . ALA A 1 97 ? -11.444 0.087 23.057 1.00 97.50 97 ALA A C 1
ATOM 727 O O . ALA A 1 97 ? -11.066 0.267 21.892 1.00 97.50 97 ALA A O 1
ATOM 728 N N . PRO A 1 98 ? -10.580 -0.302 24.012 1.00 97.56 98 PRO A N 1
ATOM 729 C CA . PRO A 1 98 ? -9.232 -0.750 23.693 1.00 97.56 98 PRO A CA 1
ATOM 730 C C . PRO A 1 98 ? -9.301 -2.105 22.976 1.00 97.56 98 PRO A C 1
ATOM 732 O O . PRO A 1 98 ? -9.958 -3.031 23.447 1.00 97.56 98 PRO A O 1
ATOM 735 N N . LEU A 1 99 ? -8.616 -2.215 21.839 1.00 98.12 99 LEU A N 1
ATOM 736 C CA . LEU A 1 99 ? -8.585 -3.409 20.993 1.00 98.12 99 LEU A CA 1
ATOM 737 C C . LEU A 1 99 ? -7.130 -3.835 20.745 1.00 98.12 99 LEU A C 1
ATOM 739 O O . LEU A 1 99 ? -6.234 -2.984 20.802 1.00 98.12 99 LEU A O 1
ATOM 743 N N . PRO A 1 100 ? -6.867 -5.123 20.459 1.00 98.44 100 PRO A N 1
ATOM 744 C CA . PRO A 1 100 ? -5.584 -5.528 19.897 1.00 98.44 100 PRO A CA 1
ATOM 745 C C . PRO A 1 100 ? -5.335 -4.800 18.568 1.00 98.44 100 PRO A C 1
ATOM 747 O O . PRO A 1 100 ? -6.270 -4.432 17.860 1.00 98.44 100 PRO A O 1
ATOM 750 N N . CYS A 1 101 ? -4.064 -4.593 18.231 1.00 98.62 101 CYS A N 1
ATOM 751 C CA . CYS A 1 101 ? -3.661 -3.863 17.033 1.00 98.62 101 CYS A CA 1
ATOM 752 C C . CYS A 1 101 ? -2.786 -4.746 16.142 1.00 98.62 101 CYS A C 1
ATOM 754 O O . CYS A 1 101 ? -1.849 -5.384 16.626 1.00 98.62 101 CYS A O 1
ATOM 756 N N . VAL A 1 102 ? -3.071 -4.741 14.839 1.00 98.81 102 VAL A N 1
ATOM 757 C CA . VAL A 1 102 ? -2.210 -5.331 13.812 1.00 98.81 102 VAL A CA 1
ATOM 758 C C . VAL A 1 102 ? -1.400 -4.207 13.174 1.00 98.81 102 VAL A C 1
ATOM 760 O O . VAL A 1 102 ? -1.931 -3.396 12.420 1.00 98.81 102 VAL A O 1
ATOM 763 N N . TYR A 1 103 ? -0.100 -4.157 13.466 1.00 98.62 103 TYR A N 1
ATOM 764 C CA . TYR A 1 103 ? 0.813 -3.248 12.775 1.00 98.62 103 TYR A CA 1
ATOM 765 C C . TYR A 1 103 ? 1.188 -3.844 11.414 1.00 98.62 103 TYR A C 1
ATOM 767 O O . TYR A 1 103 ? 2.023 -4.745 11.326 1.00 98.62 103 TYR A O 1
ATOM 775 N N . TYR A 1 104 ? 0.519 -3.377 10.361 1.00 98.75 104 TYR A N 1
ATOM 776 C CA . TYR A 1 104 ? 0.652 -3.924 9.015 1.00 98.75 104 TYR A CA 1
ATOM 777 C C . TYR A 1 104 ? 1.628 -3.107 8.158 1.00 98.75 104 TYR A C 1
ATOM 779 O O . TYR A 1 104 ? 1.498 -1.889 8.045 1.00 98.75 104 TYR A O 1
ATOM 787 N N . ILE A 1 105 ? 2.580 -3.789 7.515 1.00 98.56 105 ILE A N 1
ATOM 788 C CA . ILE A 1 105 ? 3.529 -3.199 6.561 1.00 98.56 105 ILE A CA 1
ATOM 789 C C . ILE A 1 105 ? 3.177 -3.728 5.170 1.00 98.56 105 ILE A C 1
ATOM 791 O O . ILE A 1 105 ? 3.114 -4.939 4.960 1.00 98.56 105 ILE A O 1
ATOM 795 N N . HIS A 1 106 ? 2.913 -2.825 4.227 1.00 98.38 106 HIS A N 1
ATOM 796 C CA . HIS A 1 106 ? 2.466 -3.198 2.888 1.00 98.38 106 HIS A CA 1
ATOM 797 C C . HIS A 1 106 ? 3.592 -3.787 2.021 1.00 98.38 106 HIS A C 1
ATOM 799 O O . HIS A 1 106 ? 4.778 -3.624 2.303 1.00 98.38 106 HIS A O 1
ATOM 805 N N . GLY A 1 107 ? 3.204 -4.479 0.947 1.00 97.31 107 GLY A N 1
ATOM 806 C CA . GLY A 1 107 ? 4.121 -5.060 -0.033 1.00 97.31 107 GLY A CA 1
ATOM 807 C C . GLY A 1 107 ? 4.655 -4.035 -1.039 1.00 97.31 107 GLY A C 1
ATOM 808 O O . GLY A 1 107 ? 4.723 -2.844 -0.762 1.00 97.31 107 GLY A O 1
ATOM 809 N N . GLY A 1 108 ? 5.027 -4.496 -2.235 1.00 95.44 108 GLY A N 1
ATOM 810 C CA . GLY A 1 108 ? 5.685 -3.657 -3.251 1.00 95.44 108 GLY A CA 1
ATOM 811 C C . GLY A 1 108 ? 7.214 -3.711 -3.190 1.00 95.44 108 GLY A C 1
ATOM 812 O O . GLY A 1 108 ? 7.890 -2.805 -3.674 1.00 95.44 108 GLY A O 1
ATOM 813 N N . GLY A 1 109 ? 7.766 -4.758 -2.563 1.00 96.25 109 GLY A N 1
ATOM 814 C CA . GLY A 1 109 ? 9.203 -5.050 -2.566 1.00 96.25 109 GLY A CA 1
ATOM 815 C C . GLY A 1 109 ? 10.068 -3.958 -1.939 1.00 96.25 109 GLY A C 1
ATOM 816 O O . GLY A 1 109 ? 11.232 -3.835 -2.306 1.00 96.25 109 GLY A O 1
ATOM 817 N N . MET A 1 110 ? 9.494 -3.148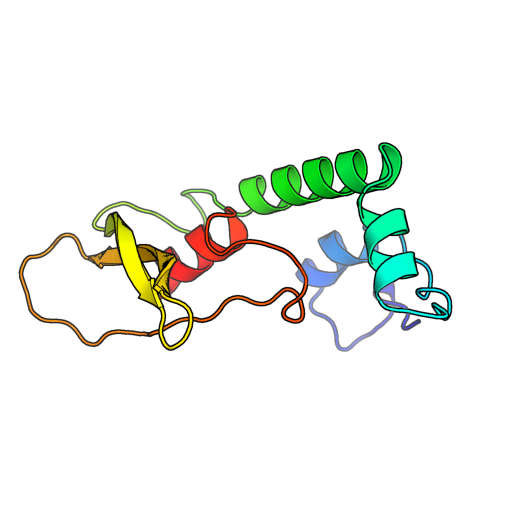 -1.040 1.00 97.31 110 MET A N 1
ATOM 818 C CA . MET A 1 110 ? 10.136 -1.975 -0.432 1.00 97.31 110 MET A CA 1
ATOM 819 C C . MET A 1 110 ? 1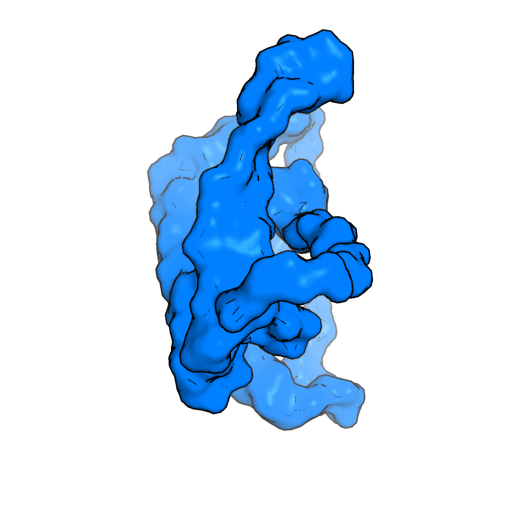0.569 -0.909 -1.459 1.00 97.31 110 MET A C 1
ATOM 821 O O . MET A 1 110 ? 11.389 -0.049 -1.151 1.00 97.31 110 MET A O 1
ATOM 825 N N . GLN A 1 111 ? 10.017 -0.960 -2.674 1.00 95.25 111 GLN A N 1
ATOM 826 C CA . GLN A 1 111 ? 10.378 -0.082 -3.793 1.00 95.25 111 GLN A CA 1
ATOM 827 C C . GLN A 1 111 ? 9.190 0.718 -4.328 1.00 95.25 111 GLN A C 1
ATOM 829 O O . GLN A 1 111 ? 9.378 1.806 -4.868 1.00 95.25 111 GLN A O 1
ATOM 834 N N . ALA A 1 112 ? 7.973 0.190 -4.198 1.00 94.50 112 ALA A N 1
ATOM 835 C CA . ALA A 1 112 ? 6.792 0.753 -4.834 1.00 94.50 112 ALA A CA 1
ATOM 836 C C . ALA A 1 112 ? 5.541 0.641 -3.954 1.00 94.50 112 ALA A C 1
ATOM 838 O O . ALA A 1 112 ? 5.546 -0.014 -2.911 1.00 94.50 112 ALA A O 1
ATOM 839 N N . MET A 1 113 ? 4.450 1.219 -4.467 1.00 96.50 113 MET A N 1
ATOM 840 C CA . MET A 1 113 ? 3.101 1.198 -3.894 1.00 96.50 113 MET A CA 1
ATOM 841 C C . MET A 1 113 ? 2.937 2.049 -2.629 1.00 96.50 113 MET A C 1
ATOM 843 O O . MET A 1 113 ? 3.858 2.721 -2.169 1.00 96.50 113 MET A O 1
ATOM 847 N N . SER A 1 114 ? 1.714 2.065 -2.102 1.00 98.12 114 SER A N 1
ATOM 848 C CA . SER A 1 114 ? 1.357 2.786 -0.886 1.00 98.12 114 SER A CA 1
ATOM 849 C C . SER A 1 114 ? 0.222 2.074 -0.160 1.00 98.12 114 SER A C 1
ATOM 851 O O . SER A 1 114 ? -0.743 1.665 -0.798 1.00 98.12 114 SER A O 1
ATOM 853 N N . ALA A 1 115 ? 0.277 2.011 1.174 1.00 98.12 115 ALA A N 1
ATOM 854 C CA . ALA A 1 115 ? -0.828 1.520 2.010 1.00 98.12 115 ALA A CA 1
ATOM 855 C C . ALA A 1 115 ? -2.155 2.281 1.806 1.00 98.12 115 ALA A C 1
ATOM 857 O O . ALA A 1 115 ? -3.201 1.792 2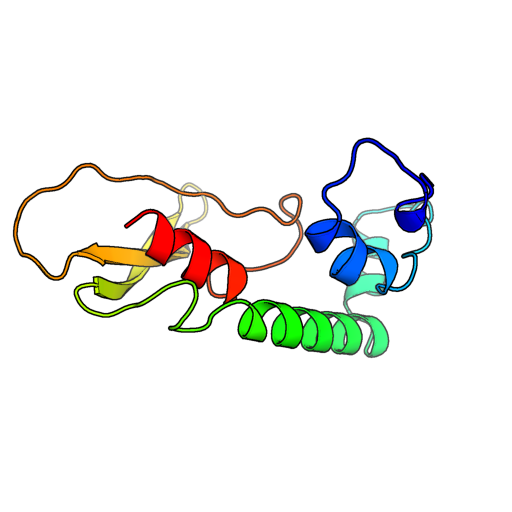.213 1.00 98.12 115 ALA A O 1
ATOM 858 N N . PHE A 1 116 ? -2.126 3.455 1.168 1.00 98.19 116 PHE A N 1
ATOM 859 C CA . PHE A 1 116 ? -3.323 4.236 0.852 1.00 98.19 116 PHE A CA 1
ATOM 860 C C . PHE A 1 116 ? -4.074 3.753 -0.398 1.00 98.19 116 PHE A C 1
ATOM 862 O O . PHE A 1 116 ? -5.195 4.203 -0.625 1.00 98.19 116 PHE A O 1
ATOM 869 N N . GLN A 1 117 ? -3.487 2.849 -1.187 1.00 97.94 117 GLN A N 1
ATOM 870 C CA . GLN A 1 117 ? -4.134 2.263 -2.364 1.00 97.94 117 GLN A CA 1
ATOM 871 C C . GLN A 1 117 ? -5.264 1.315 -1.948 1.00 97.94 117 GLN A C 1
ATOM 873 O O . GLN A 1 117 ? -5.167 0.629 -0.923 1.00 97.94 117 GLN A O 1
ATOM 878 N N . GLY A 1 118 ? -6.321 1.244 -2.759 1.00 97.75 118 GLY A N 1
ATOM 879 C CA . GLY A 1 118 ? -7.551 0.525 -2.425 1.00 97.75 118 GLY A CA 1
ATOM 880 C C . GLY A 1 118 ? -7.321 -0.920 -2.006 1.00 97.75 118 GLY A C 1
ATOM 881 O O . GLY A 1 118 ? -7.858 -1.334 -0.987 1.00 97.75 118 GLY A O 1
ATOM 882 N N . MET A 1 119 ? -6.456 -1.677 -2.682 1.00 97.38 119 MET A N 1
ATOM 883 C CA . MET A 1 119 ? -6.210 -3.075 -2.307 1.00 97.38 119 MET A CA 1
ATOM 884 C C . MET A 1 119 ? -5.719 -3.251 -0.860 1.00 97.38 119 MET A C 1
ATOM 886 O O . MET A 1 119 ? -6.113 -4.203 -0.187 1.00 97.38 119 MET A O 1
ATOM 890 N N . TYR A 1 120 ? -4.901 -2.322 -0.351 1.00 98.50 120 TYR A N 1
ATOM 891 C CA . TYR A 1 120 ? -4.437 -2.359 1.036 1.00 98.50 120 TYR A CA 1
ATOM 892 C C . TYR A 1 120 ? -5.479 -1.803 2.001 1.00 98.50 120 TYR A C 1
ATOM 894 O O . TYR A 1 120 ? -5.620 -2.341 3.097 1.00 98.50 120 TYR A O 1
ATOM 902 N N . ARG A 1 121 ? -6.250 -0.793 1.587 1.00 98.56 121 ARG A N 1
ATOM 903 C CA . ARG A 1 121 ? -7.384 -0.291 2.372 1.00 98.56 121 ARG A CA 1
ATOM 904 C C . ARG A 1 121 ? -8.456 -1.370 2.554 1.00 98.56 121 ARG A C 1
ATOM 906 O O . ARG A 1 121 ? -8.901 -1.594 3.675 1.00 98.56 121 ARG A O 1
ATOM 913 N N . ALA A 1 122 ? -8.802 -2.095 1.493 1.00 98.56 122 ALA A N 1
ATOM 914 C CA . ALA A 1 122 ? -9.709 -3.238 1.515 1.00 98.56 122 ALA A CA 1
ATOM 915 C C . ALA A 1 122 ? -9.190 -4.344 2.437 1.00 98.56 122 ALA A C 1
ATOM 917 O O . ALA A 1 122 ? -9.915 -4.817 3.308 1.00 98.56 122 ALA A O 1
ATOM 918 N N . TRP A 1 123 ? -7.914 -4.716 2.298 1.00 98.81 123 TRP A N 1
ATOM 919 C CA . TRP A 1 123 ? -7.296 -5.716 3.166 1.00 98.81 123 TRP A CA 1
ATOM 920 C C . TRP A 1 123 ? -7.299 -5.294 4.640 1.00 98.81 123 TRP A C 1
ATOM 922 O O . TRP A 1 123 ? -7.642 -6.088 5.512 1.00 98.81 123 TRP A O 1
ATOM 932 N N . GLY A 1 124 ? -6.989 -4.026 4.920 1.00 98.62 124 GLY A N 1
ATOM 933 C CA . GLY A 1 124 ? -7.054 -3.464 6.264 1.00 98.62 124 GLY A CA 1
ATOM 934 C C . GLY A 1 124 ? -8.471 -3.463 6.843 1.00 98.62 124 GLY A C 1
ATOM 935 O O . GLY A 1 124 ? -8.633 -3.823 8.003 1.00 98.62 124 GLY A O 1
ATOM 936 N N . LYS A 1 125 ? -9.495 -3.145 6.036 1.00 98.69 125 LYS A N 1
ATOM 937 C CA . LYS A 1 125 ? -10.913 -3.264 6.425 1.00 98.69 125 LYS A CA 1
ATOM 938 C C . LYS A 1 125 ? -11.333 -4.706 6.727 1.00 98.69 125 LYS A C 1
ATOM 940 O O . LYS A 1 125 ? -12.155 -4.907 7.600 1.00 98.69 125 LYS A O 1
ATOM 945 N N . ILE A 1 126 ? -10.789 -5.699 6.021 1.00 98.62 126 ILE A N 1
ATOM 946 C CA . ILE A 1 126 ? -11.100 -7.123 6.256 1.00 98.62 126 ILE A CA 1
ATOM 947 C C . ILE A 1 126 ? -10.455 -7.639 7.552 1.00 98.62 126 ILE A C 1
ATOM 949 O O . ILE A 1 126 ? -10.993 -8.540 8.193 1.00 98.62 126 ILE A O 1
ATOM 953 N N . ILE A 1 127 ? -9.290 -7.101 7.925 1.00 98.44 127 ILE A N 1
ATOM 954 C CA . ILE A 1 127 ? -8.626 -7.428 9.196 1.00 98.44 127 ILE A CA 1
ATOM 955 C C . ILE A 1 127 ? -9.333 -6.765 10.388 1.00 98.44 127 ILE A C 1
ATOM 957 O O . ILE A 1 127 ? -9.420 -7.388 11.448 1.00 98.44 127 ILE A O 1
ATOM 961 N N . ALA A 1 128 ? -9.724 -5.496 10.233 1.00 97.06 128 ALA A N 1
ATOM 962 C CA . ALA A 1 128 ? -10.261 -4.638 11.293 1.00 97.06 128 ALA A CA 1
ATOM 963 C C . ALA A 1 128 ? -11.708 -4.976 11.672 1.00 97.06 128 ALA A C 1
ATOM 965 O O . ALA A 1 128 ? -12.006 -4.861 12.884 1.00 97.06 128 ALA A O 1
#

Mean predicted aligned error: 3.94 Å

Sequence (128 aa):
MADINNDPRIDPRIKAIMGALPVMGAAEDASSREDMLAEVNTPEALAMRAQMEGMFDLIDNEDVAPSTGLTISTHEFTSQPDGNTIKLQFIRPDSAAPLPCVYYIHGGGMQAMSAFQGMYRAWGKIIA

pLDDT: mean 94.19, std 7.81, range [58.31, 98.81]